Protein AF-A0A8T0T6Z1-F1 (afdb_monomer)

Mean predicted aligned error: 10.94 Å

InterPro domains:
  IPR004314 Neprosin [PF03080] (1-110)
  IPR004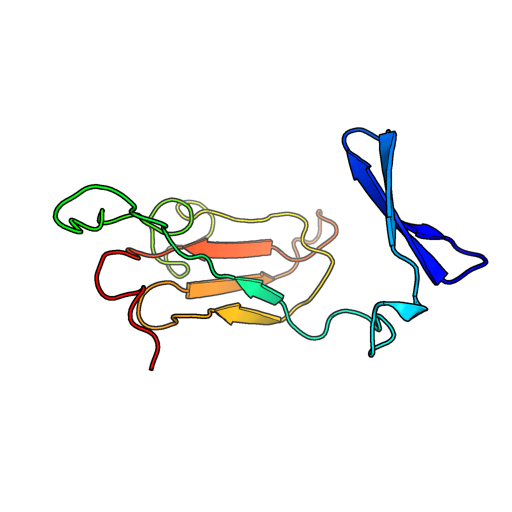314 Neprosin [PS52045] (1-116)
  IPR053168 Glutamic endopeptidase [PTHR31589] (3-112)

Secondary structure (DSSP, 8-state):
-B-TTT--EEEEETTEEEEEE-GGG-SS---S-S-EEE-------STT-----PPBTTSS-TTS-TTTS-EEEEE-S-S-EEESSTTT-EEEEEEE-TTSSSEEEEEEB---TTSS---

pLDDT: mean 76.73, std 10.89, range [44.25, 94.12]

Sequence (119 aa):
MQDPTGENWWVTVLDHAIGYYPPTVFDTRFPQAVYVEMGGRVLDTRPGGNHTTTPMGNGIPSCAGSRFVATIMDYHAANRGVTTTPSCYGVNPLGIEKDRSGYMVAYGGPGGIYCDQAD

Foldseek 3Di:
DQDPPQRWDFDDDPNHGPDTDDPVVDPDRDDQAAEEEDEDDDDDPDPPPDKDQDKDFVADALPPDPVPFRKDQAADRYQHYDYPQPVFKDKDWPQHDPPHHHTMIGIIHRHIDVRNDDD

Radius of gyration: 17.41 Å; Cα contacts (8 Å, |Δi|>4): 227; chains: 1; bounding box: 45×35×41 Å

Organism: Panicum virgatum (NCBI:txid38727)

Solvent-accessible surface area (backbone atoms only — not comparable to full-atom values): 7247 Å² total; per-residue (Å²): 89,71,42,96,87,70,70,36,39,37,46,63,57,95,88,39,77,78,46,80,50,64,60,86,83,41,101,54,81,84,66,82,48,76,56,40,77,54,74,86,78,86,87,73,88,57,94,84,65,80,63,61,72,51,46,34,75,72,35,37,45,22,83,71,40,72,91,74,20,36,60,46,66,65,36,77,61,44,91,37,66,45,44,79,44,64,95,29,28,40,55,34,76,74,45,67,52,97,90,50,74,36,30,26,37,21,28,9,6,53,41,20,69,78,50,76,69,72,133

Structure (mmCIF, N/CA/C/O 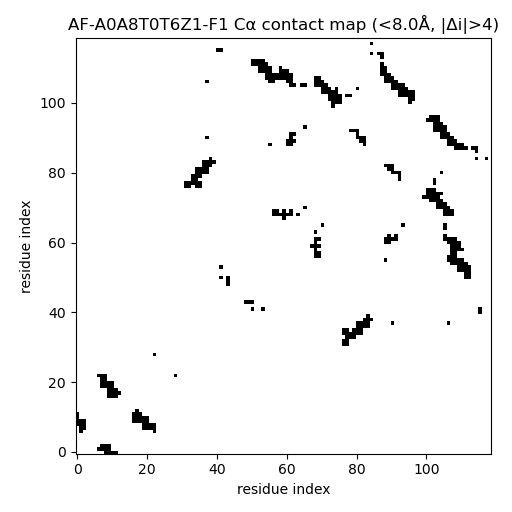backbone):
data_AF-A0A8T0T6Z1-F1
#
_entry.id   AF-A0A8T0T6Z1-F1
#
loop_
_atom_site.group_PDB
_atom_site.id
_atom_site.type_symbol
_atom_site.label_atom_id
_atom_site.label_alt_id
_atom_site.label_comp_id
_atom_site.label_asym_id
_atom_site.label_entity_id
_atom_site.label_seq_id
_atom_site.pdbx_PDB_ins_code
_atom_site.Cartn_x
_atom_site.Cartn_y
_atom_site.Cartn_z
_atom_site.occupancy
_atom_site.B_iso_or_equiv
_atom_site.auth_seq_id
_atom_site.auth_comp_id
_atom_site.auth_asym_id
_atom_site.auth_atom_id
_atom_site.pdbx_PDB_model_num
ATOM 1 N N . MET A 1 1 ? 6.807 -16.191 -10.910 1.00 53.50 1 MET A N 1
ATOM 2 C CA . MET A 1 1 ? 7.900 -15.973 -11.886 1.00 53.50 1 MET A CA 1
ATOM 3 C C . MET A 1 1 ? 7.366 -16.306 -13.274 1.00 53.50 1 MET A C 1
ATOM 5 O O . MET A 1 1 ? 6.634 -17.287 -13.380 1.00 53.50 1 MET A O 1
ATOM 9 N N . GLN A 1 2 ? 7.637 -15.475 -14.285 1.00 59.91 2 GLN A N 1
ATOM 10 C CA . GLN A 1 2 ? 7.185 -15.723 -15.659 1.00 59.91 2 GLN A CA 1
ATOM 11 C C . GLN A 1 2 ? 8.145 -16.702 -16.348 1.00 59.91 2 GLN A C 1
ATOM 13 O O . GLN A 1 2 ? 9.361 -16.527 -16.270 1.00 59.91 2 GLN A O 1
ATOM 18 N N . ASP A 1 3 ? 7.606 -17.724 -17.005 1.00 64.88 3 ASP A N 1
ATOM 19 C CA . ASP A 1 3 ? 8.373 -18.619 -17.873 1.00 64.88 3 ASP A CA 1
ATOM 20 C C . ASP A 1 3 ? 8.882 -17.850 -19.110 1.00 64.88 3 ASP A C 1
ATOM 22 O O . ASP A 1 3 ? 8.064 -17.2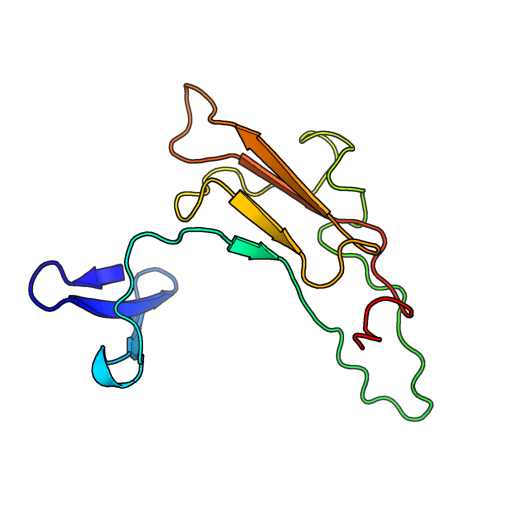48 -19.816 1.00 64.88 3 ASP A O 1
ATOM 26 N N . PRO A 1 4 ? 10.193 -17.884 -19.411 1.00 57.47 4 PRO A N 1
ATOM 27 C CA . PRO A 1 4 ? 10.779 -17.181 -20.553 1.00 57.47 4 PRO A CA 1
ATOM 28 C C . PRO A 1 4 ? 10.293 -17.669 -21.927 1.00 57.47 4 PRO A C 1
ATOM 30 O O . PRO A 1 4 ? 10.528 -16.984 -22.919 1.00 57.47 4 PRO A O 1
ATOM 33 N N . THR A 1 5 ? 9.638 -18.829 -22.017 1.00 64.69 5 THR A N 1
ATOM 34 C CA . THR A 1 5 ? 9.239 -19.434 -23.301 1.00 64.69 5 THR A CA 1
ATOM 35 C C . THR A 1 5 ? 7.734 -19.453 -23.562 1.00 64.69 5 THR A C 1
ATOM 37 O O . THR A 1 5 ? 7.330 -19.581 -24.716 1.00 64.69 5 THR A O 1
ATOM 40 N N . GLY A 1 6 ? 6.901 -19.301 -22.526 1.00 62.91 6 GLY A N 1
ATOM 41 C CA . GLY A 1 6 ? 5.455 -19.540 -22.635 1.00 62.91 6 GLY A CA 1
ATOM 42 C C . GLY A 1 6 ? 4.544 -18.494 -21.999 1.00 62.91 6 GLY A C 1
ATOM 43 O O . GLY A 1 6 ? 3.346 -18.738 -21.923 1.00 62.91 6 GLY A O 1
ATOM 44 N N . GLU A 1 7 ? 5.083 -17.376 -21.493 1.00 60.09 7 GLU A N 1
ATOM 45 C CA . GLU A 1 7 ? 4.322 -16.370 -20.722 1.00 60.09 7 GLU A CA 1
ATOM 46 C C . GLU A 1 7 ? 3.503 -16.982 -19.562 1.00 60.09 7 GLU A C 1
ATOM 48 O O . GLU A 1 7 ? 2.480 -16.451 -19.132 1.00 60.09 7 GLU A O 1
ATOM 53 N N . ASN A 1 8 ? 3.972 -18.118 -19.046 1.00 69.25 8 ASN A N 1
ATOM 54 C CA . ASN A 1 8 ? 3.326 -18.907 -18.009 1.00 69.25 8 ASN A CA 1
ATOM 55 C C . ASN A 1 8 ? 3.653 -18.341 -16.625 1.00 69.25 8 ASN A C 1
ATOM 57 O O . ASN A 1 8 ? 4.822 -18.095 -16.319 1.00 69.25 8 ASN A O 1
ATOM 61 N N . TRP A 1 9 ? 2.639 -18.173 -15.774 1.00 71.62 9 TRP A N 1
ATOM 62 C CA . TRP A 1 9 ? 2.804 -17.585 -14.445 1.00 71.62 9 TRP A CA 1
ATOM 63 C C . TRP A 1 9 ? 2.779 -18.660 -13.363 1.00 71.62 9 TRP A C 1
ATOM 65 O O . TRP A 1 9 ? 1.764 -19.317 -13.128 1.00 71.62 9 TRP A O 1
ATOM 75 N N . TRP A 1 10 ? 3.912 -18.811 -12.680 1.00 73.06 10 TRP A N 1
ATOM 76 C CA . TRP A 1 10 ? 4.050 -19.705 -11.533 1.00 73.06 10 TRP A CA 1
ATOM 77 C C . TRP A 1 10 ? 4.041 -18.920 -10.227 1.00 73.06 10 TRP A C 1
ATOM 79 O O . TRP A 1 10 ? 4.781 -17.935 -10.084 1.00 73.06 10 TRP A O 1
ATOM 89 N N . VAL A 1 11 ? 3.247 -19.389 -9.265 1.00 71.38 11 VAL A N 1
ATOM 90 C CA . VAL A 1 11 ? 3.311 -18.935 -7.872 1.00 71.38 11 VAL A CA 1
ATOM 91 C C . VAL A 1 11 ? 4.275 -19.846 -7.128 1.00 71.38 11 VAL A C 1
ATOM 93 O O . VAL A 1 11 ? 4.095 -21.065 -7.113 1.00 71.38 11 VAL A O 1
ATOM 96 N N . THR A 1 12 ? 5.299 -19.255 -6.520 1.00 72.56 12 THR A N 1
ATOM 97 C CA . THR A 1 12 ? 6.329 -19.974 -5.769 1.00 72.56 12 THR A CA 1
ATOM 98 C C . THR A 1 12 ? 6.409 -19.467 -4.332 1.00 72.56 12 THR A C 1
ATOM 100 O O . THR A 1 12 ? 6.245 -18.275 -4.074 1.00 72.56 12 THR A O 1
ATOM 103 N N . VAL A 1 13 ? 6.676 -20.371 -3.392 1.00 68.06 13 VAL A N 1
ATOM 104 C CA . VAL A 1 13 ? 7.004 -20.055 -1.994 1.00 68.06 13 VAL A CA 1
ATOM 105 C C . VAL A 1 13 ? 8.283 -20.802 -1.653 1.00 68.06 13 VAL A C 1
ATOM 107 O O . VAL A 1 13 ? 8.320 -22.019 -1.797 1.00 68.06 13 VAL A O 1
ATOM 110 N N . LEU A 1 14 ? 9.330 -20.086 -1.223 1.00 79.06 14 LEU A N 1
ATOM 111 C CA . LEU A 1 14 ? 10.650 -20.674 -0.934 1.00 79.06 14 LEU A CA 1
ATOM 112 C C . LEU A 1 14 ? 11.138 -21.580 -2.081 1.00 79.06 14 LEU A C 1
ATOM 114 O O . LEU A 1 14 ? 11.459 -22.747 -1.870 1.00 79.06 14 LEU A O 1
ATOM 118 N N . ASP A 1 15 ? 11.075 -21.063 -3.309 1.00 79.56 15 ASP A N 1
ATOM 119 C CA . ASP A 1 15 ? 11.442 -21.762 -4.552 1.00 79.56 15 ASP A CA 1
ATOM 120 C C . ASP A 1 15 ? 10.611 -23.010 -4.900 1.00 79.56 15 ASP A C 1
ATOM 122 O O . ASP A 1 15 ? 10.855 -23.659 -5.915 1.00 79.56 15 ASP A O 1
ATOM 126 N N . HIS A 1 16 ? 9.567 -23.321 -4.130 1.00 80.81 16 HIS A N 1
ATOM 127 C CA . HIS A 1 16 ? 8.630 -24.392 -4.449 1.00 80.81 16 HIS A CA 1
ATOM 128 C C . HIS A 1 16 ? 7.436 -23.826 -5.209 1.00 80.81 16 HIS A C 1
ATOM 130 O O . HIS A 1 16 ? 6.720 -22.962 -4.700 1.00 80.81 16 HIS A O 1
ATOM 136 N N . ALA A 1 17 ? 7.205 -24.317 -6.426 1.00 80.25 17 ALA A N 1
ATOM 137 C CA . ALA A 1 17 ? 6.010 -23.985 -7.191 1.00 80.25 17 ALA A CA 1
ATOM 138 C C . ALA A 1 17 ? 4.773 -24.573 -6.501 1.00 80.25 17 ALA A C 1
ATOM 140 O O . ALA A 1 17 ? 4.629 -25.789 -6.399 1.00 80.25 17 ALA A O 1
ATOM 141 N N . ILE A 1 18 ? 3.883 -23.701 -6.031 1.00 84.25 18 ILE A N 1
ATOM 142 C CA . ILE A 1 18 ? 2.638 -24.083 -5.353 1.00 84.25 18 ILE A CA 1
ATOM 143 C C . ILE A 1 18 ? 1.417 -23.991 -6.272 1.00 84.25 18 ILE A C 1
ATOM 145 O O . ILE A 1 18 ? 0.340 -24.458 -5.910 1.00 84.25 18 ILE A O 1
ATOM 149 N N . GLY A 1 19 ? 1.564 -23.417 -7.468 1.00 75.69 19 GLY A N 1
ATOM 150 C CA . GLY A 1 19 ? 0.477 -23.372 -8.437 1.00 75.69 19 GLY A CA 1
ATOM 151 C C . GLY A 1 19 ? 0.847 -22.726 -9.766 1.00 75.69 19 GLY A C 1
ATOM 152 O O . GLY A 1 19 ? 1.752 -21.891 -9.848 1.00 75.69 19 GLY A O 1
ATOM 153 N N . TYR A 1 20 ? 0.102 -23.124 -10.794 1.00 73.25 20 TYR A N 1
ATOM 154 C CA . TYR A 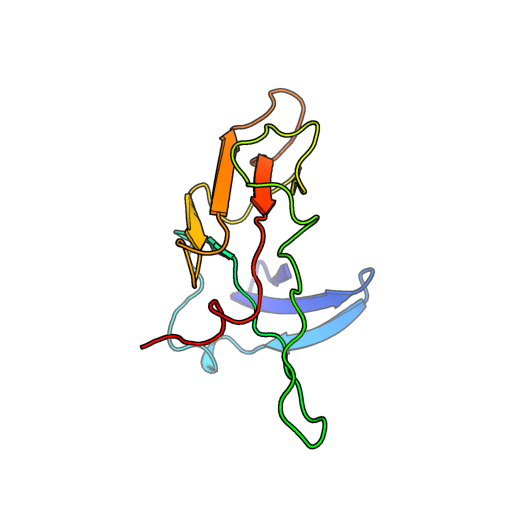1 20 ? 0.159 -22.582 -12.146 1.00 73.25 20 TYR A CA 1
ATOM 155 C C . TYR A 1 20 ? -1.093 -21.749 -12.419 1.00 73.25 20 TYR A C 1
ATOM 157 O O . TYR A 1 20 ? -2.209 -22.216 -12.180 1.00 73.25 20 TYR A O 1
ATOM 165 N N . TYR A 1 21 ? -0.903 -20.537 -12.936 1.00 71.06 21 TYR A N 1
ATOM 166 C CA . TYR A 1 21 ? -1.986 -19.680 -13.403 1.00 71.06 21 TYR A CA 1
ATOM 167 C C . TYR A 1 21 ? -1.906 -19.537 -14.927 1.00 71.06 21 TYR A C 1
ATOM 169 O O . TYR A 1 21 ? -0.964 -18.915 -15.433 1.00 71.06 21 TYR A O 1
ATOM 177 N N . PRO A 1 22 ? -2.867 -20.114 -15.672 1.00 71.00 22 PRO A N 1
ATOM 178 C CA . PRO A 1 22 ? -2.852 -20.031 -17.120 1.00 71.00 22 PRO A CA 1
ATOM 179 C C . PRO A 1 22 ? -3.110 -18.597 -17.598 1.00 71.00 22 PRO A C 1
ATOM 181 O O . PRO A 1 22 ? -3.970 -17.912 -17.049 1.00 71.00 22 PRO A O 1
ATOM 184 N N . PRO A 1 23 ? -2.442 -18.133 -18.664 1.00 65.44 23 PRO A N 1
ATOM 185 C CA . PRO A 1 23 ? -2.673 -16.792 -19.202 1.00 65.44 23 PRO A CA 1
ATOM 186 C C . PRO A 1 23 ? -4.129 -16.571 -19.649 1.00 65.44 23 PRO A C 1
ATOM 188 O O . PRO A 1 23 ? -4.603 -15.445 -19.641 1.00 65.44 23 PRO A O 1
ATOM 191 N N . THR A 1 24 ? -4.867 -17.639 -19.972 1.00 71.19 24 THR A N 1
ATOM 192 C CA . THR A 1 24 ? -6.278 -17.586 -20.385 1.00 71.19 24 THR A CA 1
ATOM 193 C C . THR A 1 24 ? -7.262 -17.238 -19.271 1.00 71.19 24 THR A C 1
ATOM 195 O O . THR A 1 24 ? -8.409 -16.933 -19.583 1.00 71.19 24 THR A O 1
ATOM 198 N N . VAL A 1 25 ? -6.866 -17.299 -17.993 1.00 73.94 25 VAL A N 1
ATOM 199 C CA . VAL A 1 25 ? -7.733 -16.835 -16.891 1.00 73.94 25 VAL A CA 1
ATOM 200 C C . VAL A 1 25 ? -7.615 -15.33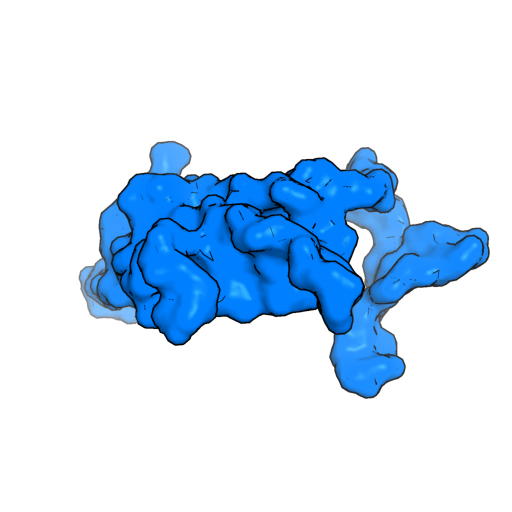2 -16.645 1.00 73.94 25 VAL A C 1
ATOM 202 O O . VAL A 1 25 ? -8.323 -14.800 -15.794 1.00 73.94 25 VAL A O 1
ATOM 205 N N . PHE A 1 26 ? -6.740 -14.646 -17.382 1.00 66.00 26 PHE A N 1
ATOM 206 C CA . PHE A 1 26 ? -6.585 -13.202 -17.315 1.00 66.00 26 PHE A CA 1
ATOM 207 C C . PHE A 1 26 ? -7.039 -12.576 -18.635 1.00 66.00 26 PHE A C 1
ATOM 209 O O . PHE A 1 26 ? -6.483 -12.858 -19.694 1.00 66.00 26 PHE A O 1
ATOM 216 N N . ASP A 1 27 ? -8.017 -11.671 -18.565 1.00 63.12 27 ASP A N 1
ATOM 217 C CA . ASP A 1 27 ? -8.461 -10.881 -19.727 1.00 63.12 27 ASP A CA 1
ATOM 218 C C . ASP A 1 27 ? -7.393 -9.880 -20.201 1.00 63.12 27 ASP A C 1
ATOM 220 O O . ASP A 1 27 ? -7.468 -9.320 -21.296 1.00 63.12 27 ASP A O 1
ATOM 224 N N . THR A 1 28 ? -6.363 -9.661 -19.385 1.00 57.91 28 THR A N 1
ATOM 225 C CA . THR A 1 28 ? -5.213 -8.826 -19.704 1.00 57.91 28 THR A CA 1
ATOM 226 C C . THR A 1 28 ? -3.955 -9.676 -19.743 1.00 57.91 28 THR A C 1
ATOM 228 O O . THR A 1 28 ? -3.669 -10.418 -18.804 1.00 57.91 28 THR A O 1
ATOM 231 N N . ARG A 1 29 ? -3.124 -9.486 -20.776 1.00 58.97 29 ARG A N 1
ATOM 232 C CA . ARG A 1 29 ? -1.697 -9.830 -20.656 1.00 58.97 29 ARG A CA 1
ATOM 233 C C . ARG A 1 29 ? -1.147 -9.049 -19.463 1.00 58.97 29 ARG A C 1
ATOM 235 O O . ARG A 1 29 ? -1.704 -8.005 -19.144 1.00 58.97 29 ARG A O 1
ATOM 242 N N . PHE A 1 30 ? -0.096 -9.522 -18.804 1.00 61.56 30 PHE A N 1
ATOM 243 C CA . PHE A 1 30 ? 0.584 -8.750 -17.763 1.00 61.56 30 PHE A CA 1
ATOM 244 C C . PHE A 1 30 ? 1.702 -7.926 -18.417 1.00 61.56 30 PHE A C 1
ATOM 246 O O . PHE A 1 30 ? 2.857 -8.361 -18.392 1.00 61.56 30 PHE A O 1
ATOM 253 N N . PRO A 1 31 ? 1.426 -6.764 -19.051 1.00 60.88 31 PRO A N 1
ATOM 254 C CA . PRO A 1 31 ? 2.499 -5.822 -19.278 1.00 60.88 31 PRO A CA 1
ATOM 255 C C . PRO A 1 31 ? 3.052 -5.420 -17.910 1.00 60.88 31 PRO A C 1
ATOM 257 O O . PRO A 1 31 ? 2.405 -5.590 -16.872 1.00 60.88 31 PRO A O 1
ATOM 260 N N . GLN A 1 32 ? 4.262 -4.876 -17.925 1.00 63.09 32 GLN A N 1
ATOM 261 C CA . GLN A 1 32 ? 4.860 -4.210 -16.777 1.00 63.09 32 GLN A CA 1
ATOM 262 C C . GLN A 1 32 ? 3.797 -3.428 -15.981 1.00 63.09 32 GLN A C 1
ATOM 264 O O . GLN A 1 32 ? 3.024 -2.663 -16.564 1.00 63.09 32 GLN A O 1
ATOM 269 N N . ALA A 1 33 ? 3.721 -3.656 -14.666 1.00 64.44 33 ALA A N 1
ATOM 270 C CA . ALA A 1 33 ? 2.686 -3.038 -13.848 1.00 64.44 33 ALA A CA 1
ATOM 271 C C . ALA A 1 33 ? 2.824 -1.506 -13.890 1.00 64.44 33 ALA A C 1
ATOM 273 O O . ALA A 1 33 ? 3.904 -0.950 -13.693 1.00 64.44 33 ALA A O 1
ATOM 274 N N . VAL A 1 34 ? 1.718 -0.816 -14.181 1.00 69.56 34 VAL A N 1
ATOM 275 C CA . VAL A 1 34 ? 1.702 0.649 -14.351 1.00 69.56 34 VAL A CA 1
ATOM 276 C C . VAL A 1 34 ? 1.619 1.359 -13.001 1.00 69.56 34 VAL A C 1
ATOM 278 O O . VAL A 1 34 ? 2.189 2.431 -12.806 1.00 69.56 34 VAL A O 1
ATOM 281 N N . TYR A 1 35 ? 0.901 0.762 -12.059 1.00 71.38 35 TYR A N 1
ATOM 282 C CA . TYR A 1 35 ? 0.793 1.225 -10.688 1.00 71.38 35 TYR A CA 1
ATOM 283 C C . TYR A 1 35 ? 0.519 0.041 -9.777 1.00 71.38 35 TYR A C 1
ATOM 285 O O . TYR A 1 35 ? 0.141 -1.043 -10.225 1.00 71.38 35 TYR A O 1
ATOM 293 N N . VAL A 1 36 ? 0.718 0.268 -8.489 1.00 75.25 36 VAL A N 1
ATOM 294 C CA . VAL A 1 36 ? 0.468 -0.717 -7.447 1.00 75.25 36 VAL A CA 1
ATOM 295 C C . VAL A 1 36 ? -0.500 -0.125 -6.458 1.00 75.25 36 VAL A C 1
ATOM 297 O O . VAL A 1 36 ? -0.348 1.014 -6.023 1.00 75.25 36 VAL A O 1
ATOM 300 N N . GLU A 1 37 ? -1.506 -0.914 -6.134 1.00 84.38 37 GLU A N 1
ATOM 301 C CA . GLU A 1 37 ? -2.528 -0.552 -5.179 1.00 84.38 37 GLU A CA 1
ATOM 302 C C . GLU A 1 37 ? -2.196 -1.167 -3.820 1.00 84.38 37 GLU A C 1
ATOM 304 O O . GLU A 1 37 ? -2.065 -2.385 -3.687 1.00 84.38 37 GLU A O 1
ATOM 309 N N . MET A 1 38 ? -2.037 -0.312 -2.812 1.00 81.94 38 MET A N 1
ATOM 310 C CA . MET A 1 38 ? -1.976 -0.723 -1.415 1.00 81.94 38 MET A CA 1
ATOM 311 C C . MET A 1 38 ? -3.362 -0.583 -0.796 1.00 81.94 38 MET A C 1
ATOM 313 O O . MET A 1 38 ? -3.913 0.515 -0.691 1.00 81.94 38 MET A O 1
ATOM 317 N N . GLY A 1 39 ? -3.890 -1.698 -0.316 1.00 82.75 39 GLY A N 1
ATOM 318 C CA . GLY A 1 39 ? -5.183 -1.746 0.338 1.00 82.75 39 GLY A CA 1
ATOM 319 C C . GLY A 1 39 ? -5.299 -2.946 1.258 1.00 82.75 39 GLY A C 1
ATOM 320 O O . GLY A 1 39 ? -4.353 -3.708 1.469 1.00 82.75 39 GLY A O 1
ATOM 321 N N . GLY A 1 40 ? -6.485 -3.099 1.819 1.00 76.31 40 GLY A N 1
ATOM 322 C CA . GLY A 1 40 ? -6.830 -4.191 2.708 1.00 76.31 40 GLY A CA 1
ATOM 323 C C . GLY A 1 40 ? -8.136 -3.874 3.410 1.00 76.31 40 GLY A C 1
ATOM 324 O O . GLY A 1 40 ? -8.445 -2.710 3.649 1.00 76.31 40 GLY A O 1
ATOM 325 N N . ARG A 1 41 ? -8.894 -4.918 3.729 1.00 74.00 41 ARG A N 1
ATOM 326 C CA . ARG A 1 41 ? -10.095 -4.826 4.558 1.00 74.00 41 ARG A CA 1
ATOM 327 C C . ARG A 1 41 ? -9.889 -5.665 5.800 1.00 74.00 41 ARG A C 1
ATOM 329 O O . ARG A 1 41 ? -9.317 -6.759 5.715 1.00 74.00 41 ARG A O 1
ATOM 336 N N . VAL A 1 42 ? -10.376 -5.186 6.931 1.00 72.19 42 VAL A N 1
ATOM 337 C CA . VAL A 1 42 ? -10.430 -6.013 8.135 1.00 72.19 42 VAL A CA 1
ATOM 338 C C . VAL A 1 42 ? -11.785 -6.694 8.155 1.00 72.19 42 VAL A C 1
ATOM 340 O O . VAL A 1 42 ? -12.816 -6.038 8.143 1.00 72.19 42 VAL A O 1
ATOM 343 N N . LEU A 1 43 ? -11.792 -8.026 8.147 1.00 72.25 43 LEU A N 1
ATOM 344 C CA . LEU A 1 43 ? -13.027 -8.777 8.327 1.00 72.25 43 LEU A CA 1
ATOM 345 C C . LEU A 1 43 ? -13.286 -8.948 9.825 1.00 72.25 43 LEU A C 1
ATOM 347 O O . LEU A 1 43 ? -12.560 -9.690 10.489 1.00 72.25 43 LEU A O 1
ATOM 351 N N . ASP A 1 44 ? -14.338 -8.311 10.337 1.00 68.88 44 ASP A N 1
ATOM 352 C CA . ASP A 1 44 ? -14.890 -8.618 11.656 1.00 68.88 44 ASP A CA 1
ATOM 353 C C . ASP A 1 44 ? -16.179 -9.443 11.525 1.00 68.88 44 ASP A C 1
ATOM 355 O O . ASP A 1 44 ? -17.193 -8.975 11.014 1.00 68.88 44 ASP A O 1
ATOM 359 N N . THR A 1 45 ? -16.142 -10.694 11.988 1.00 75.06 45 THR A N 1
ATOM 360 C CA . THR A 1 45 ? -17.310 -11.591 12.017 1.00 75.06 45 THR A CA 1
ATOM 361 C C . THR A 1 45 ? -17.921 -11.726 13.413 1.00 75.06 45 THR A C 1
ATOM 363 O O . THR A 1 45 ? -18.754 -12.609 13.636 1.00 75.06 45 THR A O 1
ATOM 366 N N . ARG A 1 46 ? -17.472 -10.936 14.396 1.00 74.31 46 ARG A N 1
ATOM 367 C CA . ARG A 1 46 ? -17.931 -11.059 15.784 1.00 74.31 46 ARG A CA 1
ATOM 368 C C . ARG A 1 46 ? -19.351 -10.491 15.938 1.00 74.31 46 ARG A C 1
ATOM 370 O O . ARG A 1 46 ? -19.656 -9.436 15.378 1.00 74.31 46 ARG A O 1
ATOM 377 N N . PRO A 1 47 ? -20.224 -11.137 16.735 1.00 74.62 47 PRO A N 1
ATOM 378 C CA . PRO A 1 47 ? -21.541 -10.591 17.050 1.00 74.62 47 PRO A CA 1
ATOM 379 C C . PRO A 1 47 ? -21.409 -9.201 17.687 1.00 74.62 47 PRO A C 1
ATOM 381 O O . PRO A 1 47 ? -20.728 -9.049 18.700 1.00 74.62 47 PRO A O 1
ATOM 384 N N . GLY A 1 48 ? -22.045 -8.193 17.088 1.00 74.06 48 GLY A N 1
ATOM 385 C CA . GLY A 1 48 ? -21.981 -6.796 17.535 1.00 74.06 48 GLY A CA 1
ATOM 386 C C . GLY A 1 48 ? -21.158 -5.860 16.643 1.00 74.06 48 GLY A C 1
ATOM 387 O O . GLY A 1 48 ? -21.281 -4.654 16.815 1.00 74.06 48 GLY A O 1
ATOM 388 N N . GLY A 1 49 ? -20.381 -6.377 15.678 1.00 65.12 49 GLY A N 1
ATOM 389 C CA . GLY A 1 49 ? -19.760 -5.569 14.613 1.00 65.12 49 GLY A CA 1
ATOM 390 C C . GLY A 1 49 ? -18.767 -4.499 15.086 1.00 65.12 49 GLY A C 1
ATOM 391 O O . GLY A 1 49 ? -18.610 -3.472 14.425 1.00 65.12 49 GLY A O 1
ATOM 392 N N . ASN A 1 50 ? -18.127 -4.699 16.242 1.00 68.44 50 ASN A N 1
ATOM 393 C CA . ASN A 1 50 ? -17.135 -3.762 16.763 1.00 68.44 50 ASN A CA 1
ATOM 394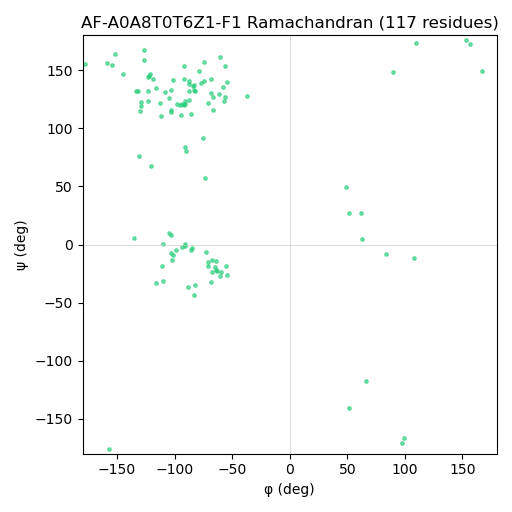 C C . ASN A 1 50 ? -15.821 -3.884 15.986 1.00 68.44 50 ASN A C 1
ATOM 396 O O . ASN A 1 50 ? -14.913 -4.627 16.370 1.00 68.44 50 ASN A O 1
ATOM 400 N N . HIS A 1 51 ? -15.707 -3.070 14.938 1.00 67.56 51 HIS A N 1
ATOM 401 C CA . HIS A 1 51 ? -14.481 -2.922 14.171 1.00 67.56 51 HIS A CA 1
ATOM 402 C C . HIS A 1 51 ? -13.318 -2.466 15.061 1.00 67.56 51 HIS A C 1
ATOM 404 O O . HIS A 1 51 ? -13.440 -1.552 15.881 1.00 67.56 51 HIS A O 1
ATOM 410 N N . THR A 1 52 ? -12.156 -3.089 14.887 1.00 69.44 52 THR A N 1
ATOM 411 C CA . THR A 1 52 ? -10.928 -2.643 15.544 1.00 69.44 52 THR A CA 1
ATOM 412 C C . THR A 1 52 ? -10.347 -1.440 14.803 1.00 69.44 52 THR A C 1
ATOM 414 O O . THR A 1 52 ? -10.463 -1.325 13.584 1.00 69.44 52 THR A O 1
ATOM 417 N N . THR A 1 53 ? -9.668 -0.542 15.520 1.00 75.38 53 THR A N 1
ATOM 418 C CA . THR A 1 53 ? -8.870 0.545 14.924 1.00 75.38 53 THR A CA 1
ATOM 419 C C . THR A 1 53 ? -7.578 -0.017 14.322 1.00 75.38 53 THR A C 1
ATOM 421 O O . THR A 1 53 ? -6.481 0.320 14.767 1.00 75.38 53 THR A O 1
ATOM 424 N N . THR A 1 54 ? -7.696 -0.970 13.397 1.00 83.12 54 THR A N 1
ATOM 425 C CA . THR A 1 54 ? -6.539 -1.657 12.828 1.00 83.12 54 THR A CA 1
ATOM 426 C C . THR A 1 54 ? -5.771 -0.691 11.927 1.00 83.12 54 THR A C 1
ATOM 428 O O . THR A 1 54 ? -6.346 -0.182 10.959 1.00 83.12 54 THR A O 1
ATOM 431 N N . PRO A 1 55 ? -4.484 -0.449 12.213 1.00 87.88 55 PRO A N 1
ATOM 432 C CA . PRO A 1 55 ? -3.651 0.390 11.370 1.00 87.88 55 PRO A CA 1
ATOM 433 C C . PRO A 1 55 ? -3.244 -0.314 10.073 1.00 87.88 55 PRO A C 1
ATOM 435 O O . PRO A 1 55 ? -3.155 -1.541 10.016 1.00 87.88 55 PRO A O 1
ATOM 438 N N . MET A 1 56 ? -2.896 0.473 9.052 1.00 88.88 56 MET A N 1
ATOM 439 C CA . MET A 1 56 ? -2.161 -0.036 7.890 1.00 88.88 56 MET A CA 1
ATOM 440 C C . MET A 1 56 ? -0.652 0.036 8.156 1.00 88.88 56 MET A C 1
ATOM 442 O O . MET A 1 56 ? -0.144 1.047 8.652 1.00 88.88 56 MET A O 1
ATOM 446 N N . GLY A 1 57 ? 0.082 -1.014 7.774 1.00 90.00 57 GLY A N 1
ATOM 447 C CA . GLY A 1 57 ? 1.529 -1.080 7.955 1.00 90.00 57 GLY A CA 1
ATOM 448 C C . GLY A 1 57 ? 1.862 -1.122 9.440 1.00 90.00 57 GLY A C 1
ATOM 449 O O . GLY A 1 57 ? 1.450 -2.040 10.142 1.00 90.00 57 GLY A O 1
ATOM 450 N N . ASN A 1 58 ? 2.577 -0.113 9.929 1.00 91.38 58 ASN A N 1
ATOM 451 C CA . ASN A 1 58 ? 2.858 0.050 11.356 1.00 91.38 58 ASN A CA 1
ATOM 452 C C . ASN A 1 58 ? 2.028 1.161 12.027 1.00 91.38 58 ASN A C 1
ATOM 454 O O . ASN A 1 58 ? 2.313 1.530 13.163 1.00 91.38 58 ASN A O 1
ATOM 458 N N . GLY A 1 59 ? 1.028 1.713 11.331 1.00 92.06 59 GLY A N 1
ATOM 459 C CA . GLY A 1 59 ? 0.147 2.773 11.837 1.00 92.06 59 GLY A CA 1
ATOM 460 C C . GLY A 1 59 ? 0.689 4.191 11.716 1.00 92.06 59 GLY A C 1
ATOM 461 O O . GLY A 1 59 ? -0.053 5.148 11.935 1.00 92.06 59 GLY A O 1
ATOM 462 N N . ILE A 1 60 ? 1.951 4.351 11.323 1.00 94.12 60 ILE A N 1
ATOM 463 C CA . ILE A 1 60 ? 2.550 5.664 11.104 1.00 94.12 60 ILE A CA 1
ATOM 464 C C . ILE A 1 60 ? 2.195 6.147 9.686 1.00 94.12 60 ILE A C 1
ATOM 466 O O . ILE A 1 60 ? 2.274 5.357 8.744 1.00 94.12 60 ILE A O 1
ATOM 470 N N . PRO A 1 61 ? 1.808 7.425 9.495 1.00 92.81 61 PRO A N 1
ATOM 471 C CA . PRO A 1 61 ? 1.531 7.970 8.168 1.00 92.81 61 PRO A CA 1
ATOM 472 C C . PRO A 1 61 ? 2.705 7.785 7.201 1.00 92.81 61 PRO A C 1
ATOM 474 O O . PRO A 1 61 ? 3.859 8.030 7.560 1.00 92.81 61 PRO A O 1
ATOM 477 N N . SER A 1 62 ? 2.412 7.439 5.944 1.00 92.25 62 SER A N 1
ATOM 478 C CA . SER A 1 62 ? 3.422 7.229 4.891 1.00 92.25 62 SER A CA 1
ATOM 479 C C . SER A 1 62 ? 4.358 8.422 4.659 1.00 92.25 62 SER A C 1
ATOM 481 O O . SER A 1 62 ? 5.421 8.267 4.061 1.00 92.25 62 SER A O 1
ATOM 483 N N . CYS A 1 63 ? 3.991 9.629 5.095 1.00 91.12 63 CYS A N 1
ATOM 484 C CA . CYS A 1 63 ? 4.803 10.843 4.979 1.00 91.12 63 CYS A CA 1
ATOM 485 C C . CYS A 1 63 ? 5.808 11.049 6.126 1.00 91.12 63 CYS A C 1
ATOM 487 O O . CYS A 1 63 ? 6.611 11.974 6.052 1.00 91.12 63 CYS A O 1
ATOM 489 N N . ALA A 1 64 ? 5.815 10.197 7.157 1.00 90.00 64 ALA A N 1
ATOM 490 C CA . ALA A 1 64 ? 6.699 10.344 8.319 1.00 90.00 64 ALA A CA 1
ATOM 491 C C . ALA A 1 64 ? 8.185 10.023 8.040 1.00 90.00 64 ALA A C 1
ATOM 493 O O . ALA A 1 64 ? 9.034 10.225 8.907 1.00 90.00 64 ALA A O 1
ATOM 494 N N . GLY A 1 65 ? 8.510 9.533 6.840 1.00 81.00 65 GLY A N 1
ATOM 495 C CA . GLY A 1 65 ? 9.865 9.166 6.421 1.00 81.00 65 GLY A CA 1
ATOM 496 C C . GLY A 1 65 ? 10.235 7.710 6.735 1.00 81.00 65 GLY A C 1
ATOM 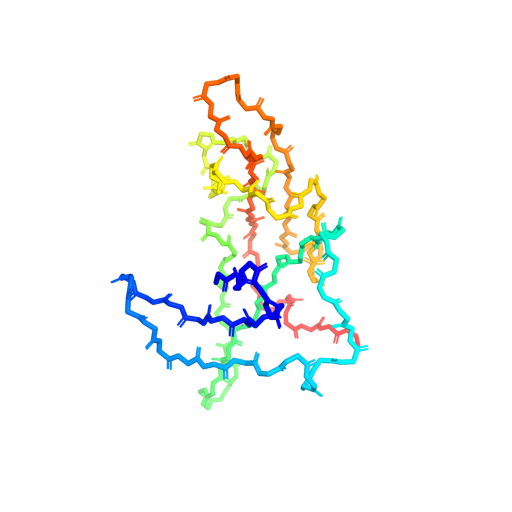497 O O . GLY A 1 65 ? 9.793 7.134 7.731 1.00 81.00 65 GLY A O 1
ATOM 498 N N . SER A 1 66 ? 11.085 7.114 5.886 1.00 80.31 66 SER A N 1
ATOM 499 C CA . SER A 1 66 ? 11.435 5.674 5.887 1.00 80.31 66 SER A CA 1
ATOM 500 C C . SER A 1 66 ? 11.947 5.117 7.207 1.00 80.31 66 SER A C 1
ATOM 502 O O . SER A 1 66 ? 11.830 3.923 7.449 1.00 80.31 66 SER A O 1
ATOM 504 N N . ARG A 1 67 ? 12.543 5.950 8.064 1.00 84.06 67 ARG A N 1
ATOM 505 C CA . ARG A 1 67 ? 13.079 5.507 9.360 1.00 84.06 67 ARG A CA 1
ATOM 506 C C . ARG A 1 67 ? 12.008 5.073 10.352 1.00 84.06 67 ARG A C 1
ATOM 508 O O . ARG A 1 67 ? 12.323 4.341 11.283 1.00 84.06 67 ARG A O 1
ATOM 515 N N . PHE A 1 68 ? 10.787 5.564 10.183 1.00 88.44 68 PHE A N 1
ATOM 516 C CA . PHE A 1 68 ? 9.716 5.370 11.151 1.00 88.44 68 PHE A CA 1
ATOM 517 C C . PHE A 1 68 ? 8.573 4.560 10.567 1.00 88.44 68 PHE A C 1
ATOM 519 O O . PHE A 1 68 ? 7.953 3.798 11.294 1.00 88.44 68 PHE A O 1
ATOM 526 N N . VAL A 1 69 ? 8.293 4.699 9.274 1.00 93.25 69 VAL A N 1
ATOM 527 C CA . VAL A 1 69 ? 7.145 4.059 8.630 1.00 93.25 69 VAL A CA 1
ATOM 528 C C . VAL A 1 69 ? 7.485 2.697 8.027 1.00 93.25 69 VAL A C 1
ATOM 530 O O . VAL A 1 69 ? 8.624 2.440 7.628 1.00 93.25 69 VAL A O 1
ATOM 533 N N . ALA A 1 70 ? 6.482 1.824 7.926 1.00 92.44 70 ALA A N 1
ATOM 534 C CA . ALA A 1 70 ? 6.618 0.573 7.194 1.00 92.44 70 ALA A CA 1
ATOM 535 C C . ALA A 1 70 ? 7.047 0.856 5.742 1.00 92.44 70 ALA A C 1
ATOM 537 O O . ALA A 1 70 ? 6.439 1.670 5.043 1.00 92.44 70 ALA A O 1
ATOM 538 N N . THR A 1 71 ? 8.128 0.204 5.307 1.00 90.12 71 THR A N 1
ATOM 539 C CA . THR A 1 71 ? 8.761 0.460 4.009 1.00 90.12 71 THR A CA 1
ATOM 540 C C . THR A 1 71 ? 9.064 -0.855 3.301 1.00 90.12 71 THR A C 1
ATOM 542 O O . THR A 1 71 ? 9.635 -1.770 3.893 1.00 90.12 71 THR A O 1
ATOM 545 N N . ILE A 1 72 ? 8.694 -0.943 2.026 1.00 86.69 72 ILE A N 1
ATOM 546 C CA . ILE A 1 72 ? 9.156 -1.986 1.105 1.00 86.69 72 ILE A CA 1
ATOM 547 C C . ILE A 1 72 ? 10.414 -1.445 0.432 1.00 86.69 72 ILE A C 1
ATOM 549 O O . ILE A 1 72 ? 10.353 -0.382 -0.179 1.00 86.69 72 ILE A O 1
ATOM 553 N N . MET A 1 73 ? 11.546 -2.132 0.581 1.00 83.12 73 MET A N 1
ATOM 554 C CA . MET A 1 73 ? 12.843 -1.587 0.162 1.00 83.12 73 MET A CA 1
ATOM 555 C C . MET A 1 73 ? 13.200 -1.888 -1.299 1.00 83.12 73 MET A C 1
ATOM 557 O O . MET A 1 73 ? 13.767 -1.031 -1.963 1.00 83.12 73 MET A O 1
ATOM 561 N N . ASP A 1 74 ? 12.842 -3.075 -1.792 1.00 81.81 74 ASP A N 1
ATOM 562 C CA . ASP A 1 74 ? 13.259 -3.576 -3.108 1.00 81.81 74 ASP A CA 1
ATOM 563 C C . ASP A 1 74 ? 12.020 -3.845 -3.976 1.00 81.81 74 ASP A C 1
ATOM 565 O O . ASP A 1 74 ? 11.623 -4.984 -4.240 1.00 81.81 74 ASP A O 1
ATOM 569 N N . TYR A 1 75 ? 11.323 -2.767 -4.349 1.00 76.75 75 TYR A N 1
ATOM 570 C CA . TYR A 1 75 ? 10.080 -2.854 -5.108 1.00 76.75 75 TYR A CA 1
ATOM 571 C C . TYR A 1 75 ? 10.308 -2.717 -6.617 1.00 76.75 75 TYR A C 1
ATOM 573 O O . TYR A 1 75 ? 10.643 -1.644 -7.117 1.00 76.75 75 TYR A O 1
ATOM 581 N N . HIS A 1 76 ? 10.099 -3.798 -7.368 1.00 75.31 76 HIS A N 1
ATOM 582 C CA . HIS A 1 76 ? 10.407 -3.851 -8.807 1.00 75.31 76 HIS A CA 1
ATOM 583 C C . HIS A 1 76 ? 9.191 -3.735 -9.729 1.00 75.31 76 HIS A C 1
ATOM 585 O O . HIS A 1 76 ? 9.354 -3.669 -10.945 1.00 75.31 76 HIS A O 1
ATOM 591 N N . ALA A 1 77 ? 7.977 -3.743 -9.176 1.00 67.19 77 ALA A N 1
ATOM 592 C CA . ALA A 1 77 ? 6.771 -3.889 -9.983 1.00 67.19 77 ALA A CA 1
ATOM 593 C C . ALA A 1 77 ? 6.291 -2.566 -10.603 1.00 67.19 77 ALA A C 1
ATOM 595 O O . ALA A 1 77 ? 5.942 -2.559 -11.777 1.00 67.19 77 ALA A O 1
ATOM 596 N N . ALA A 1 78 ? 6.285 -1.456 -9.852 1.00 69.31 78 ALA A N 1
ATOM 597 C CA . ALA A 1 78 ? 5.822 -0.157 -10.352 1.00 69.31 78 ALA A CA 1
ATOM 598 C C . ALA A 1 78 ? 6.466 1.024 -9.607 1.00 69.31 78 ALA A C 1
ATOM 600 O O . ALA A 1 78 ? 6.823 0.913 -8.436 1.00 69.31 78 ALA A O 1
ATOM 601 N N . ASN A 1 79 ? 6.553 2.176 -10.277 1.00 68.94 79 ASN A N 1
ATOM 602 C CA . ASN A 1 79 ? 7.053 3.436 -9.710 1.00 68.94 79 ASN A CA 1
ATOM 603 C C . ASN A 1 79 ? 5.938 4.338 -9.136 1.00 68.94 79 ASN A C 1
ATOM 605 O O . ASN A 1 79 ? 6.225 5.408 -8.598 1.00 68.94 79 ASN A O 1
ATOM 609 N N . ARG A 1 80 ? 4.671 3.918 -9.257 1.00 75.50 80 ARG A N 1
ATOM 610 C CA . ARG A 1 80 ? 3.485 4.647 -8.798 1.00 75.50 80 ARG A CA 1
ATOM 611 C C . ARG A 1 80 ? 2.682 3.791 -7.823 1.00 75.50 80 ARG A C 1
ATOM 613 O O . ARG A 1 80 ? 2.252 2.697 -8.177 1.00 75.50 80 ARG A O 1
ATOM 620 N N . GLY A 1 81 ? 2.450 4.317 -6.623 1.00 79.50 81 GLY A N 1
ATOM 621 C CA . GLY A 1 81 ? 1.543 3.736 -5.634 1.00 79.50 81 GLY A CA 1
ATOM 622 C C . GLY A 1 81 ? 0.204 4.473 -5.604 1.00 79.50 81 GLY A C 1
ATOM 623 O O . GLY A 1 81 ? 0.175 5.700 -5.711 1.00 79.50 81 GLY A O 1
ATOM 624 N N . VAL A 1 82 ? -0.891 3.737 -5.446 1.00 86.81 82 VAL A N 1
ATOM 625 C CA . VAL A 1 82 ? -2.226 4.260 -5.117 1.00 86.81 82 VAL A CA 1
ATOM 626 C C . VAL A 1 82 ? -2.765 3.523 -3.893 1.00 86.81 82 VAL A C 1
ATOM 628 O O . VAL A 1 82 ? -2.293 2.434 -3.568 1.00 86.81 82 VAL A O 1
ATOM 631 N N . THR A 1 83 ? -3.727 4.116 -3.193 1.00 88.62 83 THR A N 1
ATOM 632 C CA . THR A 1 83 ? -4.385 3.484 -2.046 1.00 88.62 83 THR A CA 1
ATOM 633 C C . THR A 1 83 ? -5.884 3.391 -2.266 1.00 88.62 83 THR A C 1
ATOM 635 O O . THR A 1 83 ? -6.478 4.287 -2.862 1.00 88.62 83 THR A O 1
ATOM 638 N N . THR A 1 84 ? -6.497 2.317 -1.767 1.00 87.00 84 THR A N 1
ATOM 639 C CA . THR A 1 84 ? -7.954 2.118 -1.848 1.00 87.00 84 THR A CA 1
ATOM 640 C C . THR A 1 84 ? -8.728 3.113 -0.984 1.00 87.00 84 THR A C 1
ATOM 642 O O . THR A 1 84 ? -9.801 3.551 -1.378 1.00 87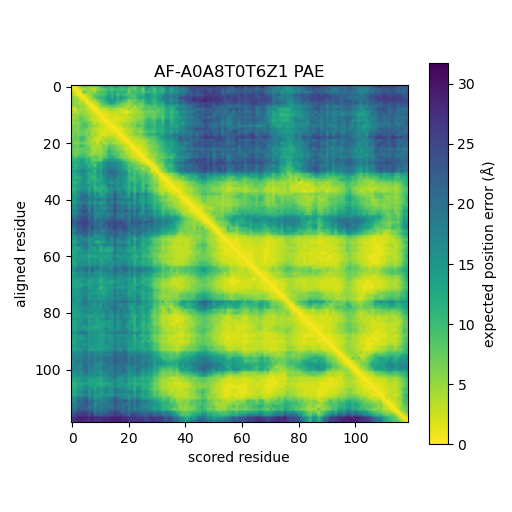.00 84 THR A O 1
ATOM 645 N N . THR A 1 85 ? -8.160 3.530 0.155 1.00 87.81 85 THR A N 1
ATOM 646 C CA . THR A 1 85 ? -8.781 4.501 1.072 1.00 87.81 85 THR A CA 1
ATOM 647 C C . THR A 1 85 ? -7.784 5.613 1.442 1.00 87.81 85 THR A C 1
ATOM 649 O O . THR A 1 85 ? -7.211 5.605 2.537 1.00 87.81 85 THR A O 1
ATOM 652 N N . PRO A 1 86 ? -7.527 6.586 0.545 1.00 88.12 86 PRO A N 1
ATOM 653 C CA . PRO A 1 86 ? -6.469 7.589 0.717 1.00 88.12 86 PRO A CA 1
ATOM 654 C C . PRO A 1 86 ? -6.671 8.548 1.899 1.00 88.12 86 PRO A C 1
ATOM 656 O O . PRO A 1 86 ? -5.706 9.144 2.371 1.00 88.12 86 PRO A O 1
ATOM 659 N N . SER A 1 87 ? -7.896 8.683 2.413 1.00 87.31 87 SER A N 1
ATOM 660 C CA . SER A 1 87 ? -8.196 9.436 3.642 1.00 87.31 87 SER A CA 1
ATOM 661 C C . SER A 1 87 ? -7.702 8.742 4.918 1.00 87.31 87 SER A C 1
ATOM 663 O O . SER A 1 87 ? -7.560 9.384 5.956 1.00 87.31 87 SER A O 1
ATOM 665 N N . CYS A 1 88 ? -7.429 7.441 4.845 1.00 88.56 88 CYS A N 1
ATOM 666 C CA . CYS A 1 88 ? -7.146 6.589 5.994 1.00 88.56 88 CYS A CA 1
ATOM 667 C C . CYS A 1 88 ? -5.698 6.128 6.081 1.00 88.56 88 CYS A C 1
ATOM 669 O O . CYS A 1 88 ? -5.166 5.886 7.169 1.00 88.56 88 CYS A O 1
ATOM 671 N N . TYR A 1 89 ? -5.068 5.969 4.926 1.00 91.38 89 TYR A N 1
ATOM 672 C CA . TYR A 1 89 ? -3.693 5.532 4.805 1.00 91.38 89 TYR A CA 1
ATOM 673 C C . TYR A 1 89 ? -3.127 5.943 3.454 1.00 91.38 89 TYR A C 1
ATOM 675 O O . TYR A 1 89 ? -3.846 6.146 2.472 1.00 91.38 89 TYR A O 1
ATOM 683 N N . GLY A 1 90 ? -1.806 6.055 3.414 1.00 92.00 90 GLY A N 1
ATOM 684 C CA . GLY A 1 90 ? -1.093 6.532 2.245 1.00 92.00 90 GLY A CA 1
ATOM 685 C C . GLY A 1 90 ? -0.010 5.575 1.788 1.00 92.00 90 GLY A C 1
ATOM 686 O O . GLY A 1 90 ? 0.424 4.674 2.508 1.00 92.00 90 GLY A O 1
ATOM 687 N N . VAL A 1 91 ? 0.468 5.853 0.581 1.00 90.62 91 VAL A N 1
ATOM 688 C CA . VAL A 1 91 ? 1.660 5.260 -0.010 1.00 90.62 91 VAL A CA 1
ATOM 689 C C . VAL A 1 91 ? 2.520 6.387 -0.571 1.00 90.62 91 VAL A C 1
ATOM 691 O O . VAL A 1 91 ? 2.003 7.281 -1.235 1.00 90.62 91 VAL A O 1
ATOM 694 N N . ASN A 1 92 ? 3.815 6.377 -0.270 1.00 89.19 92 ASN A N 1
ATOM 695 C CA . ASN A 1 92 ? 4.769 7.379 -0.728 1.00 89.19 92 ASN A CA 1
ATOM 696 C C . ASN A 1 92 ? 5.989 6.696 -1.352 1.00 89.19 92 ASN A C 1
ATOM 698 O O . ASN A 1 92 ? 6.695 5.957 -0.657 1.00 89.19 92 ASN A O 1
ATOM 702 N N . PRO A 1 93 ? 6.276 6.946 -2.641 1.00 85.75 93 PRO A N 1
ATOM 703 C CA . PRO A 1 93 ? 7.531 6.519 -3.232 1.00 85.75 93 PRO A CA 1
ATOM 704 C C . PRO A 1 93 ? 8.672 7.335 -2.619 1.00 85.75 93 PRO A C 1
ATOM 706 O O . PRO A 1 93 ? 8.621 8.563 -2.566 1.00 85.75 93 PRO A O 1
ATOM 709 N N . LEU A 1 94 ? 9.711 6.645 -2.164 1.00 83.94 94 LEU A N 1
ATOM 710 C CA . LEU A 1 94 ? 10.911 7.262 -1.598 1.00 83.94 94 LEU A CA 1
ATOM 711 C C . LEU A 1 94 ? 12.062 7.343 -2.611 1.00 83.94 94 LEU A C 1
ATOM 713 O O . LEU A 1 94 ? 13.091 7.950 -2.328 1.00 83.94 94 LEU A O 1
ATOM 717 N N . GLY A 1 95 ? 11.865 6.779 -3.806 1.00 79.56 95 GLY A N 1
ATOM 718 C CA . GLY A 1 95 ? 12.832 6.784 -4.901 1.00 79.56 95 GLY A CA 1
ATOM 719 C C . GLY A 1 95 ? 13.626 5.484 -5.006 1.00 79.56 95 GLY A C 1
ATOM 720 O O . GLY A 1 95 ? 13.245 4.465 -4.434 1.00 79.56 95 GLY A O 1
ATOM 721 N N . ILE A 1 96 ? 14.704 5.528 -5.788 1.00 75.44 96 ILE A N 1
ATOM 722 C CA . ILE A 1 96 ? 15.655 4.426 -5.971 1.00 75.44 96 ILE A CA 1
ATOM 723 C C . ILE A 1 96 ? 16.922 4.778 -5.190 1.00 75.44 96 ILE A C 1
ATOM 725 O O . ILE A 1 96 ? 17.496 5.851 -5.401 1.00 75.44 96 ILE A O 1
ATOM 729 N N . GLU A 1 97 ? 17.361 3.886 -4.306 1.00 70.31 97 GLU A N 1
ATOM 730 C CA . GLU A 1 97 ? 18.677 3.983 -3.665 1.00 70.31 97 GLU A CA 1
ATOM 731 C C . GLU A 1 97 ? 19.752 3.531 -4.668 1.00 70.31 97 GLU A C 1
ATOM 733 O O . GLU A 1 97 ? 19.543 2.576 -5.411 1.00 70.31 97 GLU A O 1
ATOM 738 N N . LYS A 1 98 ? 20.906 4.209 -4.737 1.00 68.75 98 LYS A N 1
ATOM 739 C CA . LYS A 1 98 ? 21.942 3.921 -5.761 1.00 68.75 98 LYS A CA 1
ATOM 740 C C . LYS A 1 98 ? 22.531 2.510 -5.643 1.00 68.75 98 LYS A C 1
ATOM 742 O O . LYS A 1 98 ? 23.105 1.987 -6.594 1.00 68.75 98 LYS A O 1
ATOM 747 N N . ASP A 1 99 ? 22.414 1.952 -4.456 1.00 75.38 99 ASP A N 1
ATOM 748 C CA . ASP A 1 99 ? 23.032 0.746 -3.943 1.00 75.38 99 ASP A CA 1
ATOM 749 C C . ASP A 1 99 ? 22.012 -0.390 -3.746 1.00 75.38 99 ASP A C 1
ATOM 751 O O . ASP A 1 99 ? 22.393 -1.503 -3.381 1.00 75.38 99 ASP A O 1
ATOM 755 N N . ARG A 1 100 ? 20.733 -0.150 -4.070 1.00 68.81 100 ARG A N 1
ATOM 756 C CA . ARG A 1 100 ? 19.673 -1.165 -4.091 1.00 68.81 100 ARG A CA 1
ATOM 757 C C . ARG A 1 100 ? 19.036 -1.272 -5.464 1.00 68.81 100 ARG A C 1
ATOM 759 O O . ARG A 1 100 ? 18.896 -0.297 -6.197 1.00 68.81 100 ARG A O 1
ATOM 766 N N . SER A 1 101 ? 18.625 -2.485 -5.811 1.00 67.94 101 SER A N 1
ATOM 767 C CA . SER A 1 101 ? 17.804 -2.702 -6.994 1.00 67.94 101 SER A CA 1
ATOM 768 C C . SER A 1 101 ? 16.340 -2.525 -6.589 1.00 67.94 101 SER A C 1
ATOM 770 O O . SER A 1 101 ? 15.875 -3.211 -5.689 1.00 67.94 101 SER A O 1
ATOM 772 N N . GLY A 1 102 ? 15.607 -1.634 -7.261 1.00 73.38 102 GLY A N 1
ATOM 773 C CA . GLY A 1 102 ? 14.178 -1.409 -7.009 1.00 73.38 102 GLY A CA 1
ATOM 774 C C . GLY A 1 102 ? 13.857 -0.065 -6.352 1.00 73.38 102 GLY A C 1
ATOM 775 O O . GLY A 1 102 ? 14.736 0.722 -6.006 1.00 73.38 102 GLY A O 1
ATOM 776 N N . TYR A 1 103 ? 12.563 0.223 -6.246 1.00 80.62 103 TYR A N 1
ATOM 777 C CA . TYR A 1 103 ? 12.037 1.418 -5.598 1.00 80.62 103 TYR A CA 1
ATOM 778 C C . TYR A 1 103 ? 11.757 1.147 -4.124 1.00 80.62 103 TYR A C 1
ATOM 780 O O . TYR A 1 103 ? 11.226 0.100 -3.756 1.00 80.62 103 TYR A O 1
ATOM 788 N N . MET A 1 104 ? 12.024 2.142 -3.290 1.00 84.06 104 MET A N 1
ATOM 789 C CA . MET A 1 104 ? 11.565 2.152 -1.913 1.00 84.06 104 MET A CA 1
ATOM 790 C C . MET A 1 104 ? 10.165 2.759 -1.839 1.00 84.06 104 MET A C 1
ATOM 792 O O . MET A 1 104 ? 9.914 3.839 -2.383 1.00 84.06 104 MET A O 1
ATOM 796 N N . VAL A 1 105 ? 9.255 2.090 -1.137 1.00 87.81 105 VAL A N 1
ATOM 797 C CA . VAL A 1 105 ? 7.869 2.538 -0.974 1.00 87.81 105 VAL A CA 1
ATOM 798 C C . VAL A 1 105 ? 7.488 2.516 0.500 1.00 87.81 105 VAL A C 1
ATOM 800 O O . VAL A 1 105 ? 7.424 1.453 1.116 1.00 87.81 105 VAL A O 1
ATOM 803 N N . ALA A 1 106 ? 7.218 3.694 1.057 1.00 90.56 106 ALA A N 1
ATOM 804 C CA . ALA A 1 106 ? 6.637 3.851 2.384 1.00 90.56 106 ALA A CA 1
ATOM 805 C C . ALA A 1 106 ? 5.118 3.705 2.312 1.00 90.56 106 ALA A C 1
ATOM 807 O O . ALA A 1 106 ? 4.484 4.283 1.429 1.00 90.56 106 ALA A O 1
ATOM 808 N N . TYR A 1 107 ? 4.517 2.992 3.256 1.00 91.94 107 TYR A N 1
ATOM 809 C CA . TYR A 1 107 ? 3.067 2.857 3.339 1.00 91.94 107 TYR A CA 1
ATOM 810 C C . TYR A 1 107 ? 2.611 2.804 4.793 1.00 91.94 107 TYR A C 1
ATOM 812 O O . TYR A 1 107 ? 3.307 2.280 5.662 1.00 91.94 107 TYR A O 1
ATOM 820 N N . GLY A 1 108 ? 1.434 3.353 5.060 1.00 92.81 108 GLY A N 1
ATOM 821 C CA . GLY A 1 108 ? 0.867 3.319 6.398 1.00 92.81 108 GLY A CA 1
ATOM 822 C C . GLY A 1 108 ? -0.074 4.470 6.685 1.00 92.81 108 GLY A C 1
ATOM 823 O O . GLY A 1 108 ? -0.284 5.378 5.874 1.00 92.81 108 GLY A O 1
ATOM 824 N N . GLY A 1 109 ? -0.658 4.404 7.869 1.00 92.25 109 GLY A N 1
ATOM 825 C CA . GLY A 1 109 ? -1.616 5.373 8.361 1.00 92.25 109 GLY A CA 1
ATOM 826 C C . GLY A 1 109 ? -2.506 4.761 9.433 1.00 92.25 109 GLY A C 1
ATOM 827 O O . GLY A 1 109 ? -2.446 3.549 9.675 1.00 92.25 109 GLY A O 1
ATOM 828 N N . PRO A 1 110 ? -3.334 5.596 10.072 1.00 89.88 110 PRO A N 1
ATOM 829 C CA . PRO A 1 110 ? -4.164 5.178 11.192 1.00 89.88 110 PRO A CA 1
ATOM 830 C C . PRO A 1 110 ? -5.155 4.070 10.825 1.00 89.88 110 PRO A C 1
ATOM 832 O O . PRO A 1 110 ? -5.514 3.289 11.704 1.00 89.88 110 PRO A O 1
ATOM 835 N N . GLY A 1 111 ? -5.574 3.977 9.555 1.00 86.56 111 GLY A N 1
ATOM 836 C CA . GLY A 1 111 ? -6.629 3.048 9.158 1.00 86.56 111 GLY A CA 1
ATOM 837 C C . GLY A 1 111 ? -7.866 3.218 10.043 1.00 86.56 111 GLY A C 1
ATOM 838 O O . GLY A 1 111 ? -8.213 4.331 10.446 1.00 86.56 111 GLY A O 1
ATOM 839 N N . GLY A 1 112 ? -8.488 2.096 10.391 1.00 76.81 112 GLY A N 1
ATOM 840 C CA . GLY A 1 112 ? -9.542 2.045 11.394 1.00 76.81 112 GLY A CA 1
ATOM 841 C C . GLY A 1 112 ? -10.966 2.058 10.850 1.00 76.81 112 GLY A C 1
ATOM 842 O O . GLY A 1 112 ? -11.221 1.903 9.664 1.00 76.81 112 GLY A O 1
ATOM 843 N N . ILE A 1 113 ? -11.909 2.209 11.778 1.00 72.00 113 ILE A N 1
ATOM 844 C CA . ILE A 1 113 ? -13.315 1.813 11.612 1.00 72.00 113 ILE A CA 1
ATOM 845 C C . ILE A 1 113 ? -14.074 2.589 10.526 1.00 72.00 113 ILE A C 1
ATOM 847 O O . ILE A 1 113 ? -15.088 2.121 10.025 1.00 72.00 113 ILE A O 1
ATOM 851 N N . TYR A 1 114 ? -13.587 3.778 10.170 1.00 74.25 114 TYR A N 1
ATOM 852 C CA . TYR A 1 114 ? -14.183 4.635 9.143 1.00 74.25 114 TYR A CA 1
ATOM 853 C C . TYR A 1 114 ? -13.606 4.375 7.746 1.00 74.25 114 TYR A C 1
ATOM 855 O O . TYR A 1 114 ? -13.982 5.045 6.793 1.00 74.25 114 TYR A O 1
ATOM 863 N N . CYS A 1 115 ? -12.678 3.425 7.623 1.00 75.62 115 CYS A N 1
ATOM 864 C CA . CYS A 1 115 ? -11.902 3.191 6.407 1.00 75.62 115 CYS A CA 1
ATOM 865 C C . CYS A 1 115 ? -12.382 1.993 5.591 1.00 75.62 115 CYS A C 1
ATOM 867 O O . CYS A 1 115 ? -11.982 1.851 4.436 1.00 75.62 115 CYS A O 1
ATOM 869 N N . ASP A 1 116 ? -13.236 1.159 6.190 1.00 64.38 116 ASP A N 1
ATOM 870 C CA . ASP A 1 116 ? -13.908 0.023 5.553 1.00 64.38 116 ASP A CA 1
ATOM 871 C C . ASP A 1 116 ? -15.278 0.413 4.953 1.00 64.38 116 ASP A C 1
ATOM 873 O O . ASP A 1 116 ? -15.954 -0.417 4.346 1.00 64.38 116 ASP A O 1
ATOM 877 N N . GLN A 1 117 ? -15.691 1.678 5.102 1.00 59.75 117 GLN A N 1
ATOM 878 C CA . GLN A 1 117 ? -16.849 2.259 4.422 1.00 59.75 117 GLN A CA 1
ATOM 879 C C . GLN A 1 117 ? -16.378 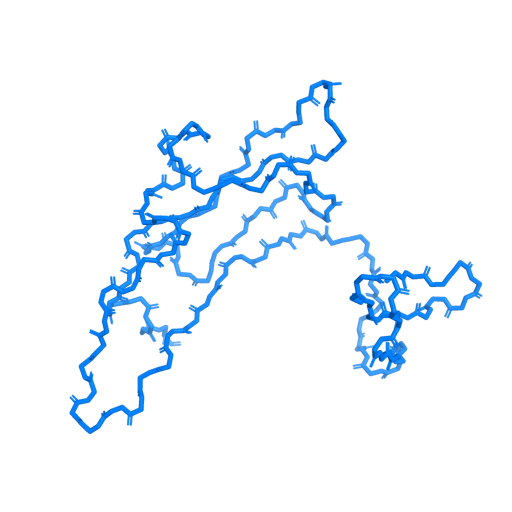2.891 3.108 1.00 59.75 117 GLN A C 1
ATOM 881 O O . GLN A 1 117 ? -16.057 4.074 3.061 1.00 59.75 117 GLN A O 1
ATOM 886 N N . ALA A 1 118 ? -16.253 2.081 2.059 1.00 49.31 118 ALA A N 1
ATOM 887 C CA . ALA A 1 118 ? -16.137 2.595 0.698 1.00 49.31 118 ALA A CA 1
ATOM 888 C C . ALA A 1 118 ? -17.549 2.779 0.112 1.00 49.31 118 ALA A C 1
ATOM 890 O O . ALA A 1 118 ? -18.425 1.958 0.392 1.00 49.31 118 ALA A O 1
ATOM 891 N N . ASP A 1 119 ? -17.735 3.870 -0.635 1.00 44.25 119 ASP A N 1
ATOM 892 C CA . ASP A 1 119 ? -18.968 4.273 -1.333 1.00 44.25 119 ASP A CA 1
ATOM 893 C C . ASP A 1 119 ? -19.585 3.179 -2.228 1.00 44.25 119 ASP A C 1
ATOM 895 O O . ASP A 1 119 ? -18.820 2.411 -2.863 1.00 44.25 119 ASP A O 1
#